Protein AF-A0A5C4NU56-F1 (afdb_monomer_lite)

Secondary structure (DSSP, 8-state):
-EEE----SS------EEEEEEEETTEEEEEE-EE-SSPPBTTB--EEEE-TTSTTTT---SEEEEEEEEES-TT--S----EEEEE------PPPHHHHHHHHHHHHHHHHHHHHHHTT-----

Structure (mmCIF, N/CA/C/O backbone):
data_AF-A0A5C4NU56-F1
#
_entry.id   AF-A0A5C4NU56-F1
#
loop_
_atom_site.group_PDB
_atom_site.id
_atom_site.type_symbol
_atom_site.label_atom_id
_atom_site.label_alt_id
_atom_site.label_comp_id
_atom_site.label_asym_id
_atom_site.label_entity_id
_atom_site.label_seq_id
_atom_site.pdbx_PDB_ins_code
_atom_site.Cartn_x
_atom_site.Cartn_y
_atom_site.Cartn_z
_atom_site.occupancy
_atom_site.B_iso_or_equiv
_atom_site.auth_seq_id
_atom_site.auth_comp_id
_atom_site.auth_asym_id
_atom_site.auth_atom_id
_atom_site.pdbx_PDB_model_num
ATOM 1 N N . MET A 1 1 ? -1.097 2.351 4.248 1.00 57.53 1 MET A N 1
ATOM 2 C CA . MET A 1 1 ? -0.218 1.158 4.191 1.00 57.53 1 MET A CA 1
ATOM 3 C C . MET A 1 1 ? 0.735 1.350 3.021 1.00 57.53 1 MET A C 1
ATOM 5 O O . MET A 1 1 ? 0.335 2.018 2.086 1.00 57.53 1 MET A O 1
ATOM 9 N N . ASN A 1 2 ? 1.967 0.851 3.065 1.00 56.22 2 ASN A N 1
ATOM 10 C CA . ASN A 1 2 ? 2.898 0.924 1.933 1.00 56.22 2 ASN A CA 1
ATOM 11 C C . ASN A 1 2 ? 3.569 -0.441 1.791 1.00 56.22 2 ASN A C 1
ATOM 13 O O . ASN A 1 2 ? 3.841 -1.088 2.804 1.00 56.22 2 ASN A O 1
ATOM 17 N N . PHE A 1 3 ? 3.843 -0.858 0.558 1.00 61.59 3 PHE A N 1
ATOM 18 C CA . PHE A 1 3 ? 4.640 -2.051 0.290 1.00 61.59 3 PHE A CA 1
ATOM 19 C C . PHE A 1 3 ? 6.043 -1.641 -0.119 1.00 61.59 3 PHE A C 1
ATOM 21 O O . PHE A 1 3 ? 6.213 -0.793 -0.994 1.00 61.59 3 PHE A O 1
ATOM 28 N N . TYR A 1 4 ? 7.031 -2.266 0.506 1.00 55.38 4 TYR A N 1
ATOM 29 C CA . TYR A 1 4 ? 8.443 -2.049 0.240 1.00 55.38 4 TYR A CA 1
ATOM 30 C C . TYR A 1 4 ? 9.070 -3.387 -0.152 1.00 55.38 4 TYR A C 1
ATOM 32 O O . TYR A 1 4 ? 8.747 -4.418 0.441 1.00 55.38 4 TYR A O 1
ATOM 40 N N . SER A 1 5 ? 9.954 -3.385 -1.151 1.00 57.78 5 SER A N 1
ATOM 41 C CA . SER A 1 5 ? 10.831 -4.526 -1.442 1.00 57.78 5 SER A CA 1
ATOM 42 C C . SER A 1 5 ? 11.775 -4.830 -0.258 1.00 57.78 5 SER A C 1
ATOM 44 O O . SER A 1 5 ? 11.753 -4.147 0.763 1.00 57.78 5 SER A O 1
ATOM 46 N N . MET A 1 6 ? 12.610 -5.869 -0.338 1.00 53.44 6 MET A N 1
ATOM 47 C CA . MET A 1 6 ? 13.540 -6.180 0.760 1.00 53.44 6 MET A CA 1
ATOM 48 C C . MET A 1 6 ? 14.644 -5.112 0.897 1.00 53.44 6 MET A C 1
ATOM 50 O O . MET A 1 6 ? 15.021 -4.445 -0.067 1.00 53.44 6 MET A O 1
ATOM 54 N N . LEU A 1 7 ? 15.165 -4.944 2.118 1.00 47.31 7 LEU A N 1
ATOM 55 C CA . LEU A 1 7 ? 16.253 -4.016 2.438 1.00 47.31 7 LEU A CA 1
ATOM 56 C C . LEU A 1 7 ? 17.586 -4.494 1.834 1.00 47.31 7 LEU A C 1
ATOM 58 O O . LEU A 1 7 ? 17.956 -5.663 1.947 1.00 47.31 7 LEU A O 1
ATOM 62 N N . TYR A 1 8 ? 18.326 -3.561 1.230 1.00 45.59 8 TYR A N 1
ATOM 63 C CA . TYR A 1 8 ? 19.625 -3.794 0.598 1.00 45.59 8 TYR A CA 1
ATOM 64 C C . TYR A 1 8 ? 20.708 -3.986 1.674 1.00 45.59 8 TYR A C 1
ATOM 66 O O . TYR A 1 8 ? 21.374 -3.044 2.093 1.00 45.59 8 TYR A O 1
ATOM 74 N N . GLY A 1 9 ? 20.838 -5.220 2.159 1.00 49.59 9 GLY A N 1
ATOM 75 C CA . GLY A 1 9 ? 21.913 -5.688 3.037 1.00 49.59 9 GLY A CA 1
ATOM 76 C C . GLY A 1 9 ? 22.744 -6.782 2.368 1.00 49.59 9 GLY A C 1
ATOM 77 O O . GLY A 1 9 ? 22.971 -7.822 2.970 1.00 49.59 9 GLY A O 1
ATOM 78 N N . GLY A 1 10 ? 23.109 -6.608 1.092 1.00 45.03 10 GLY A N 1
ATOM 79 C CA . GLY A 1 10 ? 23.878 -7.606 0.330 1.00 45.03 10 GLY A CA 1
ATOM 80 C C . GLY A 1 10 ? 23.049 -8.696 -0.361 1.00 45.03 10 GLY A C 1
ATOM 81 O O . GLY A 1 10 ? 23.612 -9.517 -1.075 1.00 45.03 10 GLY A O 1
ATOM 82 N N . ASN A 1 11 ? 21.721 -8.669 -0.227 1.00 43.41 11 ASN A N 1
ATOM 83 C CA . ASN A 1 11 ? 20.823 -9.468 -1.055 1.00 43.41 11 ASN A CA 1
ATOM 84 C C . ASN A 1 11 ? 20.362 -8.627 -2.247 1.00 43.41 11 ASN A C 1
ATOM 86 O O . ASN A 1 11 ? 19.753 -7.571 -2.066 1.00 43.41 11 ASN A O 1
ATOM 90 N N . ALA A 1 12 ? 20.626 -9.107 -3.463 1.00 45.59 12 ALA A N 1
ATOM 91 C CA . ALA A 1 12 ? 20.004 -8.604 -4.681 1.00 45.59 12 ALA A CA 1
ATOM 92 C C . ALA A 1 12 ? 18.514 -8.984 -4.668 1.00 45.59 12 ALA A C 1
ATOM 94 O O . ALA A 1 12 ? 18.078 -9.889 -5.373 1.00 45.59 12 ALA A O 1
ATOM 95 N N . SER A 1 13 ? 17.719 -8.335 -3.812 1.00 51.53 13 SER A N 1
ATOM 96 C CA . SER A 1 13 ? 16.272 -8.376 -3.978 1.00 51.53 13 SER A CA 1
ATOM 97 C C . SER A 1 13 ? 15.987 -7.680 -5.291 1.00 51.53 13 SER A C 1
ATOM 99 O O . SER A 1 13 ? 16.535 -6.604 -5.545 1.00 51.53 13 SER A O 1
ATOM 101 N N . ALA A 1 14 ? 15.237 -8.341 -6.154 1.00 52.91 14 ALA A N 1
ATOM 102 C CA . ALA A 1 14 ? 15.148 -7.933 -7.530 1.00 52.91 14 ALA A CA 1
ATOM 103 C C . ALA A 1 14 ? 14.299 -6.654 -7.651 1.00 52.91 14 ALA A C 1
ATOM 105 O O . ALA A 1 14 ? 13.086 -6.655 -7.833 1.00 52.91 14 ALA A O 1
ATOM 106 N N . GLY A 1 15 ? 14.973 -5.526 -7.483 1.00 61.84 15 GLY A N 1
ATOM 107 C CA . GLY A 1 15 ? 14.570 -4.245 -8.021 1.00 61.84 15 GLY A CA 1
ATOM 108 C C . GLY A 1 15 ? 14.455 -4.278 -9.525 1.00 61.84 15 GLY A C 1
ATOM 109 O O . GLY A 1 15 ? 14.950 -5.224 -10.128 1.00 61.84 15 GLY A O 1
ATOM 110 N N . ASN A 1 16 ? 13.845 -3.235 -10.096 1.00 74.25 16 ASN A N 1
ATOM 111 C CA . ASN A 1 16 ? 13.519 -3.039 -11.520 1.00 74.25 16 ASN A CA 1
ATOM 112 C C . ASN A 1 16 ? 12.007 -3.098 -11.802 1.00 74.25 16 ASN A C 1
ATOM 114 O O . ASN A 1 16 ? 11.609 -3.441 -12.910 1.00 74.25 16 ASN A O 1
ATOM 118 N N . LEU A 1 17 ? 11.147 -2.773 -10.833 1.00 81.50 17 LEU A N 1
ATOM 119 C CA . LEU A 1 17 ? 9.707 -2.638 -11.077 1.00 81.50 17 LEU A CA 1
ATOM 120 C C . LEU A 1 17 ? 9.386 -1.219 -11.557 1.00 81.50 17 LEU A C 1
ATOM 122 O O . LEU A 1 17 ? 9.800 -0.250 -10.929 1.00 81.50 17 LEU A O 1
ATOM 126 N N . SER A 1 18 ? 8.629 -1.093 -12.648 1.00 86.56 18 SER A N 1
ATOM 127 C CA . SER A 1 18 ? 8.051 0.178 -13.112 1.00 86.56 18 SER A CA 1
ATOM 128 C C . SER A 1 18 ? 6.632 0.378 -12.586 1.00 86.56 18 SER A C 1
ATOM 130 O O . SER A 1 18 ? 6.203 1.509 -12.359 1.00 86.56 18 SER A O 1
ATOM 132 N N . GLY A 1 19 ? 5.912 -0.711 -12.320 1.00 89.38 19 GLY A N 1
ATOM 133 C CA . GLY A 1 19 ? 4.598 -0.656 -11.701 1.00 89.38 19 GLY A CA 1
ATOM 134 C C . GLY A 1 19 ? 3.974 -2.027 -11.478 1.00 89.38 19 GLY A C 1
ATOM 135 O O . GLY A 1 19 ? 4.525 -3.052 -11.880 1.00 89.38 19 GLY A O 1
ATOM 136 N N . ALA A 1 20 ? 2.818 -2.035 -10.826 1.00 91.00 20 ALA A N 1
ATOM 137 C CA . ALA A 1 20 ? 1.977 -3.211 -10.643 1.00 91.00 20 ALA A CA 1
ATOM 138 C C . ALA A 1 20 ? 0.515 -2.786 -10.464 1.00 91.00 20 ALA A C 1
ATOM 140 O O . ALA A 1 20 ? 0.219 -1.651 -10.082 1.00 91.00 20 ALA A O 1
ATOM 141 N N . LYS A 1 21 ? -0.412 -3.706 -10.719 1.00 93.75 21 LYS A N 1
ATOM 142 C CA . LYS A 1 21 ? -1.820 -3.552 -10.354 1.00 93.75 21 LYS A CA 1
ATOM 143 C C . LYS A 1 21 ? -2.010 -4.028 -8.920 1.00 93.75 21 LYS A C 1
ATOM 145 O O . LYS A 1 21 ? -1.689 -5.170 -8.607 1.00 93.75 21 LYS A O 1
ATOM 150 N N . ILE A 1 22 ? -2.559 -3.170 -8.072 1.00 93.19 22 ILE A N 1
ATOM 151 C CA . ILE A 1 22 ? -2.880 -3.485 -6.680 1.00 93.19 22 ILE A CA 1
ATOM 152 C C . ILE A 1 22 ? -4.392 -3.478 -6.522 1.00 93.19 22 ILE A C 1
ATOM 154 O O . ILE A 1 22 ? -5.062 -2.559 -6.995 1.00 93.19 22 ILE A O 1
ATOM 158 N N . SER A 1 23 ? -4.921 -4.517 -5.883 1.00 92.75 23 SER A N 1
ATOM 159 C CA . SER A 1 23 ? -6.357 -4.744 -5.749 1.00 92.75 23 SER A CA 1
ATOM 160 C C . SER A 1 23 ? -6.722 -5.057 -4.302 1.00 92.75 23 SER A C 1
ATOM 162 O O . SER A 1 23 ? -6.114 -5.936 -3.692 1.00 92.75 23 SER A O 1
ATOM 164 N N . PHE A 1 24 ? -7.707 -4.335 -3.772 1.00 91.50 24 PHE A N 1
ATOM 165 C CA . PHE A 1 24 ? -8.340 -4.556 -2.472 1.00 91.50 24 PHE A CA 1
ATOM 166 C C . PHE A 1 24 ? -9.795 -4.959 -2.738 1.00 91.50 24 PHE A C 1
ATOM 168 O O . PHE A 1 24 ? -10.620 -4.112 -3.098 1.00 91.50 24 PHE A O 1
ATOM 175 N N . GLY A 1 25 ? -10.097 -6.257 -2.647 1.00 83.38 25 GLY A N 1
ATOM 176 C CA . GLY A 1 25 ? -11.387 -6.799 -3.085 1.00 83.38 25 GLY A CA 1
ATOM 177 C C . GLY A 1 25 ? -11.705 -6.417 -4.538 1.00 83.38 25 GLY A C 1
ATOM 178 O O . GLY A 1 25 ? -10.931 -6.704 -5.450 1.00 83.38 25 GLY A O 1
ATOM 179 N N . GLU A 1 26 ? -12.826 -5.727 -4.756 1.00 84.81 26 GLU A N 1
ATOM 180 C CA . GLU A 1 26 ? -13.283 -5.299 -6.090 1.00 84.81 26 GLU A CA 1
ATOM 181 C C . GLU A 1 26 ? -12.578 -4.039 -6.622 1.00 84.81 26 GLU A C 1
ATOM 183 O O . GLU A 1 26 ? -12.676 -3.713 -7.808 1.00 84.81 26 GLU A O 1
ATOM 188 N N . LYS A 1 27 ? -11.853 -3.303 -5.773 1.00 89.88 27 LYS A N 1
ATOM 189 C CA . LYS A 1 27 ? -11.167 -2.072 -6.180 1.00 89.88 27 LYS A CA 1
ATOM 190 C C . LYS A 1 27 ? -9.756 -2.386 -6.633 1.00 89.88 27 LYS A C 1
ATOM 192 O O . LYS A 1 27 ? -8.965 -2.910 -5.862 1.00 89.88 27 LYS A O 1
ATOM 197 N N . SER A 1 28 ? -9.427 -2.010 -7.864 1.00 92.19 28 SER A N 1
ATOM 198 C CA . SER A 1 28 ? -8.098 -2.201 -8.449 1.00 92.19 28 SER A CA 1
ATOM 199 C C . SER A 1 28 ? -7.531 -0.883 -8.960 1.00 92.19 28 SER A C 1
ATOM 201 O O . SER A 1 28 ? -8.245 -0.098 -9.582 1.00 92.19 28 SER A O 1
ATOM 203 N N . LEU A 1 29 ? -6.235 -0.661 -8.754 1.00 94.38 29 LEU A N 1
ATOM 204 C CA . LEU A 1 29 ? -5.509 0.487 -9.283 1.00 94.38 29 LEU A CA 1
ATOM 205 C C . LEU A 1 29 ? -4.147 0.044 -9.815 1.00 94.38 29 LEU A C 1
ATOM 207 O O . LEU A 1 29 ? -3.405 -0.668 -9.140 1.00 94.38 29 LEU A O 1
ATOM 211 N N . TYR A 1 30 ? -3.799 0.487 -11.022 1.00 93.00 30 TYR A N 1
ATOM 212 C CA . TYR A 1 30 ? -2.424 0.379 -11.493 1.00 93.00 30 TYR A CA 1
ATOM 213 C C . TYR A 1 30 ? -1.582 1.483 -10.858 1.00 93.00 30 TYR A C 1
ATOM 215 O O . TYR A 1 30 ? -1.938 2.659 -10.927 1.00 93.00 30 TYR A O 1
ATOM 223 N N . MET A 1 31 ? -0.468 1.101 -10.245 1.00 92.25 31 MET A N 1
ATOM 224 C CA . MET A 1 31 ? 0.398 1.999 -9.498 1.00 92.25 31 MET A CA 1
ATOM 225 C C . MET A 1 31 ? 1.822 1.920 -10.022 1.00 92.25 31 MET A C 1
ATOM 227 O O . MET A 1 31 ? 2.367 0.835 -10.232 1.00 92.25 31 MET A O 1
ATOM 231 N N . ASN A 1 32 ? 2.431 3.089 -10.200 1.00 91.62 32 ASN A N 1
ATOM 232 C CA . ASN A 1 32 ? 3.847 3.179 -10.515 1.00 91.62 32 ASN A CA 1
ATOM 233 C C . ASN A 1 32 ? 4.664 2.876 -9.261 1.00 91.62 32 ASN A C 1
ATOM 235 O O . ASN A 1 32 ? 4.326 3.316 -8.159 1.00 91.62 32 ASN A O 1
ATOM 239 N N . ALA A 1 33 ? 5.746 2.134 -9.447 1.00 87.44 33 ALA A N 1
ATOM 240 C CA . ALA A 1 33 ? 6.703 1.890 -8.388 1.00 87.44 33 ALA A CA 1
ATOM 241 C C . ALA A 1 33 ? 7.576 3.134 -8.179 1.00 87.44 33 ALA A C 1
ATOM 243 O O . ALA A 1 33 ? 8.013 3.774 -9.137 1.00 87.44 33 ALA A O 1
ATOM 244 N N . THR A 1 34 ? 7.860 3.465 -6.923 1.00 87.44 34 THR A N 1
ATOM 245 C CA . THR A 1 34 ? 8.813 4.515 -6.556 1.00 87.44 34 THR A CA 1
ATOM 246 C C . THR A 1 34 ? 10.063 3.901 -5.947 1.00 87.44 34 THR A C 1
ATOM 248 O O . THR A 1 34 ? 10.012 2.857 -5.294 1.00 87.44 34 THR A O 1
ATOM 251 N N . ASN A 1 35 ? 11.212 4.534 -6.177 1.00 85.38 35 ASN A N 1
ATOM 252 C CA . ASN A 1 35 ? 12.447 4.126 -5.519 1.00 85.38 35 ASN A CA 1
ATOM 253 C C . ASN A 1 35 ? 12.405 4.542 -4.043 1.00 85.38 35 ASN A C 1
ATOM 255 O O . ASN A 1 35 ? 11.979 5.652 -3.723 1.00 85.38 35 ASN A O 1
ATOM 259 N N . TRP A 1 36 ? 12.880 3.681 -3.149 1.00 82.50 36 TRP A N 1
ATOM 260 C CA . TRP A 1 36 ? 12.999 3.973 -1.720 1.00 82.50 36 TRP A CA 1
ATOM 261 C C . TRP A 1 36 ? 14.309 3.398 -1.171 1.00 82.50 36 TRP A C 1
ATOM 263 O O . TRP A 1 36 ? 14.841 2.439 -1.711 1.00 82.50 36 TRP A O 1
ATOM 273 N N . GLY A 1 37 ? 14.846 3.956 -0.087 1.00 77.00 37 GLY A N 1
ATOM 274 C CA . GLY A 1 37 ? 16.084 3.444 0.511 1.00 77.00 37 GLY A CA 1
ATOM 275 C C . GLY A 1 37 ? 17.355 3.771 -0.300 1.00 77.00 37 GLY A C 1
ATOM 276 O O . GLY A 1 37 ? 17.439 4.859 -0.876 1.00 77.00 37 GLY A O 1
ATOM 277 N N . PRO A 1 38 ? 18.383 2.895 -0.286 1.00 75.88 38 PRO A N 1
ATOM 278 C CA . PRO A 1 38 ? 19.673 3.146 -0.934 1.00 75.88 38 PRO A CA 1
ATOM 279 C C . PRO A 1 38 ? 19.573 3.443 -2.436 1.00 75.88 38 PRO A C 1
ATOM 281 O O . PRO A 1 38 ? 18.639 3.017 -3.113 1.00 75.88 38 PRO A O 1
ATOM 284 N N . LYS A 1 39 ? 20.567 4.168 -2.968 1.00 80.06 39 LYS A N 1
ATOM 285 C CA . LYS A 1 39 ? 20.632 4.498 -4.400 1.00 80.06 39 LYS A CA 1
ATOM 286 C C . LYS A 1 39 ? 20.676 3.224 -5.248 1.00 80.06 39 LYS A C 1
ATOM 288 O O . LYS A 1 39 ? 21.424 2.302 -4.935 1.00 80.06 39 LYS A O 1
ATOM 293 N N . CYS A 1 40 ? 19.924 3.229 -6.346 1.00 75.94 40 CYS A N 1
ATOM 294 C CA . CYS A 1 40 ? 19.958 2.160 -7.338 1.00 75.94 40 CYS A CA 1
ATOM 295 C C . CYS A 1 40 ? 21.365 1.956 -7.913 1.00 75.94 40 CYS A C 1
ATOM 297 O O . CYS A 1 40 ? 22.071 2.929 -8.185 1.00 75.94 40 CYS A O 1
ATOM 299 N N . SER A 1 41 ? 21.726 0.703 -8.183 1.00 77.94 41 SER A N 1
ATOM 300 C CA . SER A 1 41 ? 22.951 0.336 -8.900 1.00 77.94 41 SER A CA 1
ATOM 301 C C . SER A 1 41 ? 22.671 -0.837 -9.833 1.00 77.94 41 SER A C 1
ATOM 303 O O . SER A 1 41 ? 22.071 -1.813 -9.400 1.00 77.94 41 SER A O 1
ATOM 305 N N . ASN A 1 42 ? 23.080 -0.756 -11.103 1.00 73.81 42 ASN A N 1
ATOM 306 C CA . ASN A 1 42 ? 22.948 -1.843 -12.088 1.00 73.81 42 ASN A CA 1
ATOM 307 C C . ASN A 1 42 ? 21.555 -2.510 -12.108 1.00 73.81 42 ASN A C 1
ATOM 309 O O . ASN A 1 42 ? 21.448 -3.729 -12.017 1.00 73.81 42 ASN A O 1
ATOM 313 N N . HIS A 1 43 ? 20.485 -1.709 -12.189 1.00 69.31 43 HIS A N 1
ATOM 314 C CA . HIS A 1 43 ? 19.078 -2.160 -12.173 1.00 69.31 43 HIS A CA 1
ATOM 315 C C . HIS A 1 43 ? 18.598 -2.800 -10.856 1.00 69.31 43 HIS A C 1
ATOM 317 O O . HIS A 1 43 ? 17.427 -3.148 -10.723 1.00 69.31 43 HIS A O 1
ATOM 323 N N . LEU A 1 44 ? 19.456 -2.868 -9.838 1.00 73.62 44 LEU A N 1
ATOM 324 C CA . LEU A 1 44 ? 19.099 -3.251 -8.479 1.00 73.62 44 LEU A CA 1
ATOM 325 C C . LEU A 1 44 ? 18.603 -2.004 -7.740 1.00 73.62 44 LEU A C 1
ATOM 327 O O . LEU A 1 44 ? 19.381 -1.215 -7.199 1.00 73.62 44 LEU A O 1
ATOM 331 N N . CYS A 1 45 ? 17.290 -1.804 -7.784 1.00 75.38 45 CYS A N 1
ATOM 332 C CA . CYS A 1 45 ? 16.581 -0.726 -7.101 1.00 75.38 45 CYS A CA 1
ATOM 333 C C . CYS A 1 45 ? 15.694 -1.257 -5.979 1.00 75.38 45 CYS A C 1
ATOM 335 O O . CYS A 1 45 ? 14.972 -2.230 -6.134 1.00 75.38 45 CYS A O 1
ATOM 337 N N . ASN A 1 46 ? 15.618 -0.543 -4.872 1.00 78.94 46 ASN A N 1
ATOM 338 C CA . ASN A 1 46 ? 14.556 -0.804 -3.917 1.00 78.94 46 ASN A CA 1
ATOM 339 C C . ASN A 1 46 ? 13.292 -0.084 -4.392 1.00 78.94 46 ASN A C 1
ATOM 341 O O . ASN A 1 46 ? 13.274 1.142 -4.487 1.00 78.94 46 ASN A O 1
ATOM 345 N N . ASN A 1 47 ? 12.249 -0.844 -4.726 1.00 82.12 47 ASN A N 1
ATOM 346 C CA . ASN A 1 47 ? 10.989 -0.323 -5.249 1.00 82.12 47 ASN A CA 1
ATOM 347 C C . ASN A 1 47 ? 9.859 -0.502 -4.231 1.00 82.12 47 ASN A C 1
ATOM 349 O O . ASN A 1 47 ? 9.827 -1.480 -3.481 1.00 82.12 47 ASN A O 1
ATOM 353 N N . GLY A 1 48 ? 8.943 0.459 -4.187 1.00 84.50 48 GLY A N 1
ATOM 354 C CA . GLY A 1 48 ? 7.790 0.430 -3.302 1.00 84.50 48 GLY A CA 1
ATOM 355 C C . GLY A 1 48 ? 6.550 1.036 -3.944 1.00 84.50 48 GLY A C 1
ATOM 356 O O . GLY A 1 48 ? 6.629 1.760 -4.937 1.00 84.50 48 GLY A O 1
ATOM 357 N N . PHE A 1 49 ? 5.401 0.727 -3.356 1.00 87.62 49 PHE A N 1
ATOM 358 C CA . PHE A 1 49 ? 4.102 1.258 -3.753 1.00 87.62 49 PHE A CA 1
ATOM 359 C C . PHE A 1 49 ? 3.508 2.034 -2.580 1.00 87.62 49 PHE A C 1
ATOM 361 O O . PHE A 1 49 ? 3.317 1.479 -1.494 1.00 87.62 49 PHE A O 1
ATOM 368 N N . SER A 1 50 ? 3.237 3.321 -2.804 1.00 88.38 50 SER A N 1
ATOM 369 C CA . SER A 1 50 ? 2.630 4.209 -1.810 1.00 88.38 50 SER A CA 1
ATOM 370 C C . SER A 1 50 ? 1.154 4.405 -2.111 1.00 88.38 50 SER A C 1
ATOM 372 O O . SER A 1 50 ? 0.820 4.929 -3.171 1.00 88.38 50 SER A O 1
ATOM 374 N N . PHE A 1 51 ? 0.275 4.033 -1.178 1.00 88.12 51 PHE A N 1
ATOM 375 C CA . PHE A 1 51 ? -1.167 4.258 -1.339 1.00 88.12 51 PHE A CA 1
ATOM 376 C C . PHE A 1 51 ? -1.593 5.691 -1.027 1.00 88.12 51 PHE A C 1
ATOM 378 O O . PHE A 1 51 ? -2.731 6.037 -1.326 1.00 88.12 51 PHE A O 1
ATOM 385 N N . ALA A 1 52 ? -0.715 6.514 -0.450 1.00 89.38 52 ALA A N 1
ATOM 386 C CA . ALA A 1 52 ? -1.037 7.897 -0.111 1.00 89.38 52 ALA A CA 1
ATOM 387 C C . ALA A 1 52 ? -1.513 8.687 -1.345 1.00 89.38 52 ALA A C 1
ATOM 389 O O . ALA A 1 52 ? -0.855 8.676 -2.386 1.00 89.38 52 ALA A O 1
ATOM 390 N N . GLY A 1 53 ? -2.657 9.357 -1.228 1.00 86.94 53 GLY A N 1
ATOM 391 C CA . GLY A 1 53 ? -3.308 10.116 -2.293 1.00 86.94 53 GLY A CA 1
ATOM 392 C C . GLY A 1 53 ? -3.998 9.267 -3.365 1.00 86.94 53 GLY A C 1
ATOM 393 O O . GLY A 1 53 ? -4.410 9.811 -4.388 1.00 86.94 53 GLY A O 1
ATOM 394 N N . THR A 1 54 ? -4.118 7.950 -3.180 1.00 89.75 54 THR A N 1
ATOM 395 C CA . THR A 1 54 ? -4.751 7.052 -4.159 1.00 89.75 54 THR A CA 1
ATOM 396 C C . THR A 1 54 ? -6.154 6.632 -3.735 1.00 89.75 54 THR A C 1
ATOM 398 O O . THR A 1 54 ? -6.514 6.687 -2.563 1.00 89.75 54 THR A O 1
ATOM 401 N N . ALA A 1 55 ? -6.937 6.107 -4.681 1.00 89.25 55 ALA A N 1
ATOM 402 C CA . ALA A 1 55 ? -8.261 5.545 -4.401 1.00 89.25 55 ALA A CA 1
ATOM 403 C C . ALA A 1 55 ? -8.240 4.312 -3.473 1.00 89.25 55 ALA A C 1
ATOM 405 O O . ALA A 1 55 ? -9.303 3.854 -3.062 1.00 89.25 55 ALA A O 1
ATOM 406 N N . LEU A 1 56 ? -7.058 3.764 -3.174 1.00 88.31 56 LEU A N 1
ATOM 407 C CA . LEU A 1 56 ? -6.857 2.655 -2.242 1.00 88.31 56 LEU A CA 1
ATOM 408 C C . LEU A 1 56 ? -6.447 3.136 -0.837 1.00 88.31 56 LEU A C 1
ATOM 410 O O . LEU A 1 56 ? -6.339 2.327 0.083 1.00 88.31 56 LEU A O 1
ATOM 414 N N . GLU A 1 57 ? -6.218 4.436 -0.637 1.00 90.06 57 GLU A N 1
ATOM 415 C CA . GLU A 1 57 ? -5.860 4.975 0.674 1.00 90.06 57 GLU A CA 1
ATOM 416 C C . GLU A 1 57 ? -6.999 4.807 1.688 1.00 90.06 57 GLU A C 1
ATOM 418 O O . GLU A 1 57 ? -8.154 5.114 1.405 1.00 90.06 57 GLU A O 1
ATOM 423 N N . GLY A 1 58 ? -6.670 4.320 2.889 1.00 84.94 58 GLY A N 1
ATOM 424 C CA . GLY A 1 58 ? -7.625 4.204 3.998 1.00 84.94 58 GLY A CA 1
ATOM 425 C C . GLY A 1 58 ? -8.704 3.131 3.822 1.00 84.94 58 GLY A C 1
ATOM 426 O O . GLY A 1 58 ? -9.573 3.000 4.682 1.00 84.94 58 GLY A O 1
ATOM 427 N N . ILE A 1 59 ? -8.658 2.345 2.745 1.00 86.81 59 ILE A N 1
ATOM 428 C CA . ILE A 1 59 ? -9.599 1.248 2.532 1.00 86.81 59 ILE A CA 1
ATOM 429 C C . ILE A 1 59 ? -9.238 0.079 3.449 1.00 86.81 59 ILE A C 1
ATOM 431 O O . ILE A 1 59 ? -8.136 -0.464 3.381 1.00 86.81 59 ILE A O 1
ATOM 435 N N . ALA A 1 60 ? -10.190 -0.316 4.295 1.00 86.25 60 ALA A N 1
ATOM 436 C CA . ALA A 1 60 ? -10.098 -1.549 5.063 1.00 86.25 60 ALA A CA 1
ATOM 437 C C . ALA A 1 60 ? -10.214 -2.750 4.114 1.00 86.25 60 ALA A C 1
ATOM 439 O O . ALA A 1 60 ? -11.159 -2.829 3.330 1.00 86.25 60 ALA A O 1
ATOM 440 N N . THR A 1 61 ? -9.252 -3.668 4.184 1.00 87.00 61 THR A N 1
ATOM 441 C CA . THR A 1 61 ? -9.217 -4.870 3.347 1.00 87.00 61 THR A CA 1
ATOM 442 C C . THR A 1 61 ? -8.620 -6.037 4.128 1.00 87.00 61 THR A C 1
ATOM 444 O O . THR A 1 61 ? -7.683 -5.853 4.907 1.00 87.00 61 THR A O 1
ATOM 447 N N . ASP A 1 62 ? -9.179 -7.226 3.943 1.00 88.56 62 ASP A N 1
ATOM 448 C CA . ASP A 1 62 ? -8.636 -8.509 4.394 1.00 88.56 62 ASP A CA 1
ATOM 449 C C . ASP A 1 62 ? -7.699 -9.120 3.351 1.00 88.56 62 ASP A C 1
ATOM 451 O O . ASP A 1 62 ? -6.721 -9.759 3.722 1.00 88.56 62 ASP A O 1
ATOM 455 N N . VAL A 1 63 ? -7.962 -8.907 2.061 1.00 89.31 63 VAL A N 1
ATOM 456 C CA . VAL A 1 63 ? -7.162 -9.466 0.967 1.00 89.31 63 VAL A CA 1
ATOM 457 C C . VAL A 1 63 ? -6.506 -8.360 0.152 1.00 89.31 63 VAL A C 1
ATOM 459 O O . VAL A 1 63 ? -7.143 -7.374 -0.228 1.00 89.31 63 VAL A O 1
ATOM 462 N N . ILE A 1 64 ? -5.217 -8.527 -0.139 1.00 91.25 64 ILE A N 1
ATOM 463 C CA . ILE A 1 64 ? -4.468 -7.648 -1.037 1.00 91.25 64 ILE A CA 1
ATOM 464 C C . ILE A 1 64 ? -3.866 -8.487 -2.154 1.00 91.25 64 ILE A C 1
ATOM 466 O O . ILE A 1 64 ? -3.017 -9.341 -1.906 1.00 91.25 64 ILE A O 1
ATOM 470 N N . THR A 1 65 ? -4.262 -8.188 -3.387 1.00 92.06 65 THR A N 1
ATOM 471 C CA . THR A 1 65 ? -3.730 -8.839 -4.585 1.00 92.06 65 THR A CA 1
ATOM 472 C C . THR A 1 65 ? -2.859 -7.865 -5.362 1.00 92.06 65 THR A C 1
ATOM 474 O O . THR A 1 65 ? -3.316 -6.795 -5.766 1.00 92.06 65 THR A O 1
ATOM 477 N N . ILE A 1 66 ? -1.609 -8.245 -5.605 1.00 91.19 66 ILE A N 1
ATOM 478 C CA . ILE A 1 66 ? -0.648 -7.488 -6.406 1.00 91.19 66 ILE A CA 1
ATOM 479 C C . ILE A 1 66 ? -0.302 -8.331 -7.630 1.00 91.19 66 ILE A C 1
ATOM 481 O O . ILE A 1 66 ? 0.250 -9.419 -7.497 1.00 91.19 66 ILE A O 1
ATOM 485 N N . SER A 1 67 ? -0.629 -7.846 -8.822 1.00 91.12 67 SER A N 1
ATOM 486 C CA . SER A 1 67 ? -0.439 -8.582 -10.074 1.00 91.12 67 SER A CA 1
ATOM 487 C C . SER A 1 67 ? -0.030 -7.668 -11.220 1.00 91.12 67 SER A C 1
ATOM 489 O O . SER A 1 67 ? 0.011 -6.444 -11.089 1.00 91.12 67 SER A O 1
ATOM 491 N N . GLY A 1 68 ? 0.296 -8.263 -12.369 1.00 88.25 68 GLY A N 1
ATOM 492 C CA . GLY A 1 68 ? 0.646 -7.497 -13.567 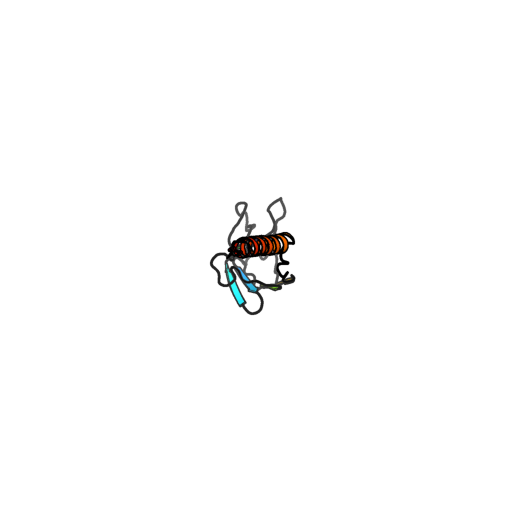1.00 88.25 68 GLY A CA 1
ATOM 493 C C . GLY A 1 68 ? 1.881 -6.622 -13.356 1.00 88.25 68 GLY A C 1
ATOM 494 O O . GLY A 1 68 ? 1.891 -5.458 -13.761 1.00 88.25 68 GLY A O 1
ATOM 495 N N . PHE A 1 69 ? 2.887 -7.172 -12.674 1.00 86.19 69 PHE A N 1
ATOM 496 C CA . PHE A 1 69 ? 4.167 -6.516 -12.455 1.00 86.19 69 PHE A CA 1
ATOM 497 C C . PHE A 1 69 ? 4.797 -6.142 -13.799 1.00 86.19 69 PHE A C 1
ATOM 499 O O . PHE A 1 69 ? 4.883 -6.964 -14.713 1.00 86.19 69 PHE A O 1
ATOM 506 N N . LYS A 1 70 ? 5.232 -4.890 -13.920 1.00 86.62 70 LYS A N 1
ATOM 507 C CA . LYS A 1 70 ? 5.996 -4.398 -15.064 1.00 86.62 70 LYS A CA 1
ATOM 508 C C . LYS A 1 70 ? 7.413 -4.077 -14.640 1.00 86.62 70 LYS A C 1
ATOM 510 O O . LYS A 1 70 ? 7.636 -3.552 -13.550 1.00 86.62 70 LYS A O 1
ATOM 515 N N . HIS A 1 71 ? 8.348 -4.337 -15.543 1.00 83.00 71 HIS A N 1
ATOM 516 C CA . HIS A 1 71 ? 9.753 -4.015 -15.345 1.00 83.00 71 HIS A CA 1
ATOM 517 C C . HIS A 1 71 ? 10.089 -2.633 -15.926 1.00 83.00 71 HIS A C 1
ATOM 519 O O . HIS A 1 71 ? 9.386 -2.159 -16.823 1.00 83.00 71 HIS A O 1
ATOM 525 N N . ILE A 1 72 ? 11.117 -1.954 -15.404 1.00 78.50 72 ILE A N 1
ATOM 526 C CA . ILE A 1 72 ? 11.642 -0.718 -16.022 1.00 78.50 72 ILE A CA 1
ATOM 527 C C . ILE A 1 72 ? 12.467 -1.098 -17.255 1.00 78.50 72 ILE A C 1
ATOM 529 O O . ILE A 1 72 ? 12.291 -0.512 -18.318 1.00 78.50 72 ILE A O 1
ATOM 533 N N . ASP A 1 73 ? 13.302 -2.128 -17.124 1.00 76.56 73 ASP A N 1
ATOM 534 C CA . ASP A 1 73 ? 14.076 -2.706 -18.219 1.00 76.56 73 ASP A CA 1
ATOM 535 C C . ASP A 1 73 ? 13.677 -4.167 -18.466 1.00 76.56 73 ASP A C 1
ATOM 537 O O . ASP A 1 73 ? 13.786 -5.011 -17.576 1.00 76.56 73 ASP A O 1
ATOM 541 N N . SER A 1 74 ? 13.203 -4.461 -19.679 1.00 71.69 74 SER A N 1
ATOM 542 C CA . SER A 1 74 ? 12.772 -5.808 -20.086 1.00 71.69 74 SER A CA 1
ATOM 543 C C . SER A 1 74 ? 13.923 -6.686 -20.592 1.00 71.69 74 SER A C 1
ATOM 545 O O . SER A 1 74 ? 13.709 -7.869 -20.843 1.00 71.69 74 SER A O 1
ATOM 547 N N . SER A 1 75 ? 15.131 -6.135 -20.752 1.00 71.56 75 SER A N 1
ATOM 548 C CA . SER A 1 75 ? 16.309 -6.870 -21.233 1.00 71.56 75 SER A CA 1
ATOM 549 C C . SER A 1 75 ? 16.950 -7.766 -20.166 1.00 71.56 75 SER A C 1
ATOM 551 O O . SER A 1 75 ? 17.697 -8.681 -20.505 1.00 71.56 75 SER A O 1
ATOM 553 N N . LEU A 1 76 ? 16.618 -7.551 -18.886 1.00 64.56 76 LEU A N 1
ATOM 554 C CA . LEU A 1 76 ? 17.117 -8.321 -17.742 1.00 64.56 76 LEU A CA 1
ATOM 555 C C . LEU A 1 76 ? 15.980 -8.661 -16.756 1.00 64.56 76 LEU A C 1
ATOM 557 O O . LEU A 1 76 ? 15.925 -8.108 -15.650 1.00 64.56 76 LEU A O 1
ATOM 561 N N . PRO A 1 77 ? 15.052 -9.570 -17.116 1.00 62.72 77 PRO A N 1
ATOM 562 C CA . PRO A 1 77 ? 14.012 -10.024 -16.202 1.00 62.72 77 PRO A CA 1
ATOM 563 C C . PRO A 1 77 ? 14.621 -11.008 -15.193 1.00 62.72 77 PRO A C 1
ATOM 565 O O . PRO A 1 77 ? 14.561 -12.222 -15.365 1.00 62.72 77 PRO A O 1
ATOM 568 N N . LEU A 1 78 ? 15.236 -10.483 -14.130 1.00 62.50 78 LEU A N 1
ATOM 569 C CA . LEU A 1 78 ? 15.876 -11.288 -13.077 1.00 62.50 78 LEU A CA 1
ATOM 570 C C . LEU A 1 78 ? 14.888 -12.223 -12.346 1.00 62.50 78 LEU A C 1
ATOM 572 O O . LEU A 1 78 ? 15.306 -13.164 -11.679 1.00 62.50 78 LEU A O 1
ATOM 576 N N . TYR A 1 79 ? 13.584 -11.961 -12.462 1.00 64.31 79 TYR A N 1
ATOM 577 C CA . TYR A 1 79 ? 12.489 -12.739 -11.891 1.00 64.31 79 TYR A CA 1
ATOM 578 C C . TYR A 1 79 ? 11.170 -12.374 -12.589 1.00 64.31 79 TYR A C 1
ATOM 580 O O . TYR A 1 79 ? 11.002 -11.246 -13.052 1.00 64.31 79 TYR A O 1
ATOM 588 N N . SER A 1 80 ? 10.221 -13.313 -12.634 1.00 70.94 80 SER A N 1
ATOM 589 C CA . SER A 1 80 ? 8.861 -13.081 -13.132 1.00 70.94 80 SER A CA 1
ATOM 590 C C . SER A 1 80 ? 7.860 -13.625 -12.116 1.00 70.94 80 SER A C 1
ATOM 592 O O . SER A 1 80 ? 7.740 -14.835 -11.934 1.00 70.94 80 SER A O 1
ATOM 594 N N . ILE A 1 81 ? 7.181 -12.723 -11.408 1.00 74.94 81 ILE A N 1
ATOM 595 C CA . ILE A 1 81 ? 6.081 -13.064 -10.502 1.00 74.94 81 ILE A CA 1
ATOM 596 C C . ILE A 1 81 ? 4.786 -12.681 -11.210 1.00 74.94 81 ILE A C 1
ATOM 598 O O . ILE A 1 81 ? 4.632 -11.538 -11.634 1.00 74.94 81 ILE A O 1
ATOM 602 N N . GLY A 1 82 ? 3.857 -13.628 -11.342 1.00 82.56 82 GLY A N 1
ATOM 603 C CA . GLY A 1 82 ? 2.541 -13.351 -11.923 1.00 82.56 82 GLY A CA 1
ATOM 604 C C . GLY A 1 82 ? 1.635 -12.585 -10.958 1.00 82.56 82 GLY A C 1
ATOM 605 O O . GLY A 1 82 ? 1.029 -11.576 -11.330 1.00 82.56 82 GLY A O 1
ATOM 606 N N . GLU A 1 83 ? 1.575 -13.047 -9.708 1.00 89.00 83 GLU A N 1
ATOM 607 C CA . GLU A 1 83 ? 0.689 -12.513 -8.679 1.00 89.00 83 GLU A CA 1
ATOM 608 C C . GLU A 1 83 ? 1.217 -12.811 -7.268 1.00 89.00 83 GLU A C 1
ATOM 610 O O . GLU A 1 83 ? 1.803 -13.864 -7.017 1.00 89.00 83 GLU A O 1
ATOM 615 N N . ILE A 1 84 ? 0.989 -11.875 -6.348 1.00 87.81 84 ILE A N 1
ATOM 616 C CA . ILE A 1 84 ? 1.165 -12.032 -4.905 1.00 87.81 84 ILE A CA 1
ATOM 617 C C . ILE A 1 84 ? -0.189 -11.758 -4.254 1.00 87.81 84 ILE A C 1
ATOM 619 O O . ILE A 1 84 ? -0.751 -10.679 -4.445 1.00 87.81 84 ILE A O 1
ATOM 623 N N . VAL A 1 85 ? -0.687 -12.708 -3.463 1.00 89.31 85 VAL A N 1
ATOM 624 C CA . VAL A 1 85 ? -1.919 -12.555 -2.679 1.00 89.31 85 VAL A CA 1
ATOM 625 C C . VAL A 1 85 ? -1.573 -12.597 -1.197 1.00 89.31 85 VAL A C 1
ATOM 627 O O . VAL A 1 85 ? -0.986 -13.561 -0.707 1.00 89.31 85 VAL A O 1
ATOM 630 N N . LEU A 1 86 ? -1.930 -11.535 -0.485 1.00 86.88 86 LEU A N 1
ATOM 631 C CA . LEU A 1 86 ? -1.778 -11.413 0.957 1.00 86.88 86 LEU A CA 1
ATOM 632 C C . LEU A 1 86 ? -3.159 -11.570 1.587 1.00 86.88 86 LEU A C 1
ATOM 634 O O . LEU A 1 86 ? -4.011 -10.699 1.423 1.00 86.88 86 LEU A O 1
ATOM 638 N N . ASN A 1 87 ? -3.354 -12.670 2.311 1.00 88.25 87 ASN A N 1
ATOM 639 C CA . ASN A 1 87 ? -4.580 -12.933 3.055 1.00 88.25 87 ASN A CA 1
ATOM 640 C C . ASN A 1 87 ? -4.372 -12.557 4.521 1.00 88.25 87 ASN A C 1
ATOM 642 O O . ASN A 1 87 ? -3.532 -13.133 5.214 1.00 88.25 87 ASN A O 1
ATOM 646 N N . GLY A 1 88 ? -5.140 -11.582 4.980 1.00 83.00 88 GLY A N 1
ATOM 647 C CA . GLY A 1 88 ? -5.265 -11.175 6.367 1.00 83.00 88 GLY A CA 1
ATOM 648 C C . GLY A 1 88 ? -6.668 -11.444 6.901 1.00 83.00 88 GLY A C 1
ATOM 649 O O . GLY A 1 88 ? -7.487 -12.119 6.283 1.00 83.00 88 GLY A O 1
ATOM 650 N N . SER A 1 89 ? -6.939 -10.904 8.084 1.00 80.56 89 SER A N 1
ATOM 651 C CA . SER A 1 89 ? -8.265 -10.899 8.692 1.00 80.56 89 SER A CA 1
ATOM 652 C C . SER A 1 89 ? -8.584 -9.481 9.139 1.00 80.56 89 SER A C 1
ATOM 654 O O . SER A 1 89 ? -7.736 -8.813 9.741 1.00 80.56 89 SER A O 1
ATOM 656 N N . LEU A 1 90 ? -9.798 -9.015 8.840 1.00 76.19 90 LEU A N 1
ATOM 657 C CA . LEU A 1 90 ? -10.302 -7.753 9.368 1.00 76.19 90 LEU A CA 1
ATOM 658 C C . LEU A 1 90 ? -10.534 -7.923 10.869 1.00 76.19 90 LEU A C 1
ATOM 660 O O . LEU A 1 90 ? -11.506 -8.535 11.306 1.00 76.19 90 LEU A O 1
ATOM 664 N N . VAL A 1 91 ? -9.631 -7.371 11.672 1.00 76.12 91 VAL A N 1
ATOM 665 C CA . VAL A 1 91 ? -9.847 -7.286 13.114 1.00 76.12 91 VAL A CA 1
ATOM 666 C C . VAL A 1 91 ? -10.828 -6.152 13.395 1.00 76.12 91 VAL A C 1
ATOM 668 O O . VAL A 1 91 ? -10.586 -4.996 13.046 1.00 76.12 91 VAL A O 1
ATOM 671 N N . SER A 1 92 ? -11.961 -6.470 14.019 1.00 72.56 92 SER A N 1
ATOM 672 C CA . SER A 1 92 ? -12.843 -5.437 14.557 1.00 72.56 92 SER A CA 1
ATOM 673 C C . SER A 1 92 ? -12.132 -4.759 15.730 1.00 72.56 92 SER A C 1
ATOM 675 O O . SER A 1 92 ? -11.611 -5.482 16.588 1.00 72.56 92 SER A O 1
ATOM 677 N N . PRO A 1 93 ? -12.126 -3.420 15.833 1.00 69.19 93 PRO A N 1
ATOM 678 C CA . PRO A 1 93 ? -11.635 -2.750 17.027 1.00 69.19 93 PRO A CA 1
ATOM 679 C C . PRO A 1 93 ? -12.409 -3.272 18.241 1.00 69.19 93 PRO A C 1
ATOM 681 O O . PRO A 1 93 ? -13.613 -3.051 18.358 1.00 69.19 93 PRO A O 1
ATOM 684 N N . VAL A 1 94 ? -11.736 -4.010 19.121 1.00 75.44 94 VAL A N 1
ATOM 685 C CA . VAL A 1 94 ? -12.306 -4.403 20.410 1.00 75.44 94 VAL A CA 1
ATOM 686 C C . VAL A 1 94 ? -12.222 -3.163 21.295 1.00 75.44 94 VAL A C 1
ATOM 688 O O . VAL A 1 94 ? -11.108 -2.675 21.502 1.00 75.44 94 VAL A O 1
ATOM 691 N N . PRO A 1 95 ? -13.346 -2.614 21.798 1.00 73.00 95 PRO A N 1
ATOM 692 C CA . PRO A 1 95 ? -13.283 -1.463 22.684 1.00 73.00 95 PRO A CA 1
ATOM 693 C C . PRO A 1 95 ? -12.410 -1.804 23.887 1.00 73.00 95 PRO A C 1
ATOM 695 O O . PRO A 1 95 ? -12.627 -2.825 24.547 1.00 73.00 95 PRO A O 1
ATOM 698 N N . GLU A 1 96 ? -11.402 -0.972 24.146 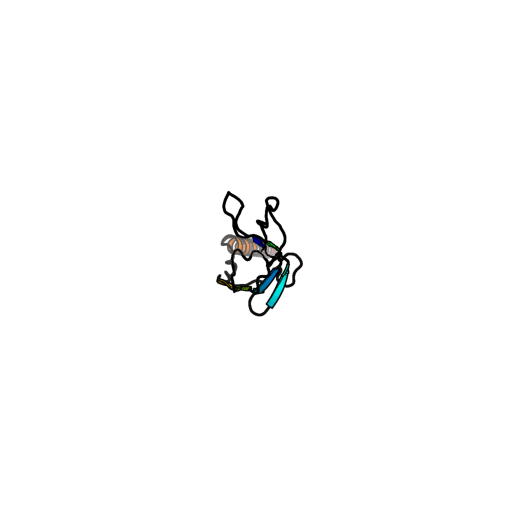1.00 81.44 96 GLU A N 1
ATOM 699 C CA . GLU A 1 96 ? -10.483 -1.213 25.251 1.00 81.44 96 GLU A CA 1
ATOM 700 C C . GLU A 1 96 ? -11.260 -1.282 26.579 1.00 81.44 96 GLU A C 1
ATOM 702 O O . GLU A 1 96 ? -12.241 -0.547 26.749 1.00 81.44 96 GLU A O 1
ATOM 707 N N . PRO A 1 97 ? -10.827 -2.094 27.564 1.00 75.00 97 PRO A N 1
ATOM 708 C CA . PRO A 1 97 ? -11.487 -2.172 28.873 1.00 75.00 97 PRO A CA 1
ATOM 709 C C . PRO A 1 97 ? -11.663 -0.798 29.544 1.00 75.00 97 PRO A C 1
ATOM 711 O O . PRO A 1 97 ? -12.656 -0.543 30.229 1.00 75.00 97 PRO A O 1
ATOM 714 N N . SER A 1 98 ? -10.723 0.115 29.288 1.00 82.75 98 SER A N 1
ATOM 715 C CA . SER A 1 98 ? -10.745 1.516 29.716 1.00 82.75 98 SER A CA 1
ATOM 716 C C . SER A 1 98 ? -11.931 2.303 29.145 1.00 82.75 98 SER A C 1
ATOM 718 O O . SER A 1 98 ? -12.481 3.147 29.845 1.00 82.75 98 SER A O 1
ATOM 720 N N . THR A 1 99 ? -12.383 2.007 27.922 1.00 83.56 99 THR A N 1
ATOM 721 C CA . THR A 1 99 ? -13.519 2.684 27.271 1.00 83.56 99 THR A CA 1
ATOM 722 C C . THR A 1 99 ? -14.819 2.416 28.024 1.00 83.56 99 THR A C 1
ATOM 724 O O . THR A 1 99 ? -15.578 3.342 28.313 1.00 83.56 99 THR A O 1
ATOM 727 N N . TYR A 1 100 ? -15.045 1.165 28.431 1.00 86.00 100 TYR A N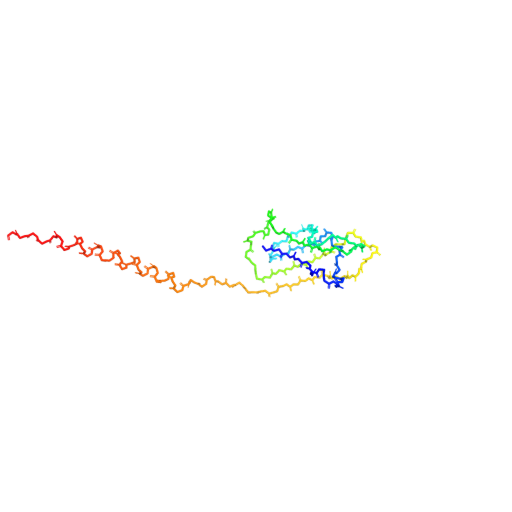 1
ATOM 728 C CA . TYR A 1 100 ? -16.173 0.818 29.297 1.00 86.00 100 TYR A CA 1
ATOM 729 C C . TYR A 1 100 ? -16.026 1.442 30.685 1.00 86.00 100 TYR A C 1
ATOM 731 O O . TYR A 1 100 ? -17.003 1.947 31.237 1.00 86.00 100 TYR A O 1
ATOM 739 N N . GLY A 1 101 ? -14.803 1.474 31.224 1.00 87.31 101 GLY A N 1
ATOM 740 C CA . GLY A 1 101 ? -14.501 2.160 32.480 1.00 87.31 101 GLY A CA 1
ATOM 741 C C . GLY A 1 101 ? -14.860 3.650 32.445 1.00 87.31 101 GLY A C 1
ATOM 742 O O . GLY A 1 101 ? -15.524 4.142 33.353 1.00 87.31 101 GLY A O 1
ATOM 743 N N . MET A 1 102 ? -14.494 4.358 31.374 1.00 89.19 102 MET A N 1
ATOM 744 C CA . MET A 1 102 ? -14.785 5.784 31.184 1.00 89.19 102 MET A CA 1
ATOM 745 C C . MET A 1 102 ? -16.278 6.046 30.970 1.00 89.19 102 MET A C 1
ATOM 747 O O . MET A 1 102 ? -16.815 7.008 31.522 1.00 89.19 102 MET A O 1
ATOM 751 N N . LEU A 1 103 ? -16.972 5.169 30.238 1.00 90.88 103 LEU A N 1
ATOM 752 C CA . LEU A 1 103 ? -18.427 5.229 30.098 1.00 90.88 103 LEU A CA 1
ATOM 753 C C . LEU A 1 103 ? -19.115 5.087 31.463 1.00 90.88 103 LEU A C 1
ATO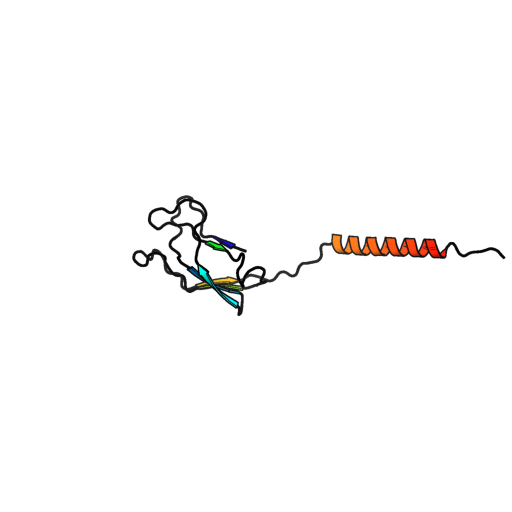M 755 O O . LEU A 1 103 ? -19.954 5.913 31.826 1.00 90.88 103 LEU A O 1
ATOM 759 N N . LEU A 1 104 ? -18.736 4.068 32.238 1.00 92.25 104 LEU A N 1
ATOM 760 C CA . LEU A 1 104 ? -19.285 3.826 33.572 1.00 92.25 104 LEU A CA 1
ATOM 761 C C . LEU A 1 104 ? -18.974 4.981 34.526 1.00 92.25 104 LEU A C 1
ATOM 763 O O . LEU A 1 104 ? -19.865 5.434 35.243 1.00 92.25 104 LEU A O 1
ATOM 767 N N . ALA A 1 105 ? -17.750 5.508 34.496 1.00 93.06 105 ALA A N 1
ATOM 768 C CA . ALA A 1 105 ? -17.371 6.680 35.277 1.00 93.06 105 ALA A CA 1
ATOM 769 C C . ALA A 1 105 ? -18.248 7.895 34.929 1.00 93.06 105 ALA A C 1
ATOM 771 O O . ALA A 1 105 ? -18.765 8.559 35.830 1.00 93.06 105 ALA A O 1
ATOM 772 N N . GLY A 1 106 ? -18.496 8.143 33.639 1.00 93.31 106 GLY A N 1
ATOM 773 C CA . GLY A 1 106 ? -19.405 9.195 33.180 1.00 93.31 106 GLY A CA 1
ATOM 774 C C . GLY A 1 106 ? -20.831 9.022 33.714 1.00 93.31 106 GLY A C 1
ATOM 775 O O . GLY A 1 106 ? -21.417 9.970 34.243 1.00 93.31 106 GLY A O 1
ATOM 776 N N . ILE A 1 107 ? -21.372 7.802 33.657 1.00 95.12 107 ILE A N 1
ATOM 777 C CA . ILE A 1 107 ? -22.710 7.479 34.181 1.00 95.12 107 ILE A CA 1
ATOM 778 C C . ILE A 1 107 ? -22.783 7.719 35.696 1.00 95.12 107 ILE A C 1
ATOM 780 O O . ILE A 1 107 ? -23.737 8.336 36.177 1.00 95.12 107 ILE A O 1
ATOM 784 N N . VAL A 1 108 ? -21.773 7.284 36.453 1.00 94.31 108 VAL A N 1
ATOM 785 C CA . VAL A 1 108 ? -21.709 7.474 37.912 1.00 94.31 108 VAL A CA 1
ATOM 786 C C . VAL A 1 108 ? -21.712 8.960 38.272 1.00 94.31 108 VAL A C 1
ATOM 788 O O . VAL A 1 108 ? -22.484 9.379 39.138 1.00 94.31 108 VAL A O 1
ATOM 791 N N . VAL A 1 109 ? -20.907 9.777 37.588 1.00 95.81 109 VAL A N 1
ATOM 792 C CA . VAL A 1 109 ? -20.843 11.229 37.827 1.00 95.81 109 VAL A CA 1
ATOM 793 C C . VAL A 1 109 ? -22.201 11.891 37.580 1.00 95.81 109 VAL A C 1
ATOM 795 O O . VAL A 1 109 ? -22.665 12.676 38.413 1.00 95.81 109 VAL A O 1
ATOM 798 N N . ILE A 1 110 ? -22.877 11.544 36.481 1.00 94.38 110 ILE A N 1
ATOM 799 C CA . ILE A 1 110 ? -24.209 12.075 36.153 1.00 94.38 110 ILE A CA 1
ATOM 800 C C . ILE A 1 110 ? -25.237 11.653 37.213 1.00 94.38 110 ILE A C 1
ATOM 802 O O . ILE A 1 110 ? -26.006 12.491 37.695 1.00 94.38 110 ILE A O 1
ATOM 806 N N . GLY A 1 111 ? -25.227 10.383 37.628 1.00 92.69 111 GLY A N 1
ATOM 807 C CA . GLY A 1 111 ? -26.126 9.859 38.658 1.00 92.69 111 GLY A CA 1
ATOM 808 C C . GLY A 1 111 ? -25.957 10.554 40.013 1.00 92.69 111 GLY A C 1
ATOM 809 O O . GLY A 1 111 ? -26.944 10.941 40.647 1.00 92.69 111 GLY A O 1
ATOM 810 N N . LEU A 1 112 ? -24.713 10.790 40.440 1.00 93.25 112 LEU A N 1
ATOM 811 C CA . LEU A 1 112 ? -24.411 11.512 41.680 1.00 93.25 112 LEU A CA 1
ATOM 812 C C . LEU A 1 112 ? -24.879 12.972 41.619 1.00 93.25 112 LEU A C 1
ATOM 814 O O . LEU A 1 112 ? -25.498 13.462 42.567 1.00 93.25 112 LEU A O 1
ATOM 818 N N . GLN A 1 113 ? -24.658 13.659 40.497 1.00 91.75 113 GLN A N 1
ATOM 819 C CA . GLN A 1 113 ? -25.118 15.038 40.309 1.00 91.75 113 GLN A CA 1
ATOM 820 C C . GLN A 1 113 ? -26.650 15.147 40.307 1.00 91.75 113 GLN A C 1
ATOM 822 O O . GLN A 1 113 ? -27.204 16.063 40.921 1.00 91.75 113 GLN A O 1
ATOM 827 N N . ALA A 1 114 ? -27.354 14.196 39.687 1.00 89.81 114 ALA A N 1
ATOM 828 C CA . ALA A 1 114 ? -28.815 14.145 39.705 1.00 89.81 114 ALA A CA 1
ATOM 829 C C . ALA A 1 114 ? -29.377 13.921 41.123 1.00 89.81 114 ALA A C 1
ATOM 831 O O . ALA A 1 114 ? -30.361 14.560 41.504 1.00 89.81 114 ALA A O 1
ATOM 832 N N . ARG A 1 115 ? -28.727 13.076 41.938 1.00 86.75 115 ARG A N 1
ATOM 833 C CA . ARG A 1 115 ? -29.111 12.835 43.340 1.00 86.75 115 ARG A CA 1
ATOM 834 C C . ARG A 1 115 ? -28.955 14.087 44.206 1.00 86.75 115 ARG A C 1
ATOM 836 O O . ARG A 1 115 ? -29.864 14.411 44.967 1.00 86.75 115 ARG A O 1
ATOM 843 N N . ARG A 1 116 ? -27.852 14.829 44.048 1.00 85.69 116 ARG A N 1
ATOM 844 C CA . ARG A 1 116 ? -27.601 16.081 44.792 1.00 85.69 116 ARG A CA 1
ATOM 845 C C . ARG A 1 116 ? -28.653 17.155 44.511 1.00 85.69 116 ARG A C 1
ATOM 847 O O . ARG A 1 116 ? -29.049 17.863 45.427 1.00 85.69 116 ARG A O 1
ATOM 854 N N . ARG A 1 117 ? -29.152 17.246 43.273 1.00 79.50 117 ARG A N 1
ATOM 855 C CA . ARG A 1 117 ? -30.190 18.224 42.891 1.00 79.50 117 ARG A CA 1
ATOM 856 C C . ARG A 1 117 ? -31.584 17.892 43.432 1.00 79.50 117 ARG A C 1
ATOM 858 O O . ARG A 1 117 ? -32.394 18.797 43.585 1.00 79.50 117 ARG A O 1
ATOM 865 N N . ARG A 1 118 ? -31.875 16.619 43.725 1.00 73.75 118 ARG A N 1
ATOM 866 C CA . ARG A 1 118 ? -33.174 16.194 44.282 1.00 73.75 118 ARG A CA 1
ATOM 867 C C . ARG A 1 118 ? -33.257 16.347 45.805 1.00 73.75 118 ARG A C 1
ATOM 869 O O . ARG A 1 118 ? -34.337 16.611 46.310 1.00 73.75 118 ARG A O 1
ATOM 876 N N . GLY A 1 119 ? -32.135 16.246 46.522 1.00 60.28 119 GLY A N 1
ATOM 877 C CA . GLY A 1 119 ? -32.088 16.415 47.984 1.00 60.28 119 GLY A CA 1
ATOM 878 C C . GLY A 1 119 ? -32.267 17.854 48.489 1.00 60.28 119 GLY A C 1
ATOM 879 O O . GLY A 1 119 ? -32.449 18.046 49.682 1.00 60.28 119 GLY A O 1
ATOM 880 N N . ALA A 1 120 ? -32.240 18.857 47.605 1.00 56.94 120 ALA A N 1
ATOM 881 C CA . ALA A 1 120 ? -32.410 20.271 47.961 1.00 56.94 120 ALA A CA 1
ATOM 882 C C . ALA A 1 120 ? -33.880 20.749 47.968 1.00 56.94 120 ALA A C 1
ATOM 884 O O . ALA A 1 120 ? -34.132 21.935 48.145 1.00 56.94 120 ALA A O 1
ATOM 885 N N . LYS A 1 121 ? -34.852 19.847 47.761 1.00 54.50 121 LYS A N 1
ATOM 886 C CA . LYS A 1 121 ? -36.292 20.122 47.906 1.00 54.50 121 LYS A CA 1
ATOM 887 C C . LYS A 1 121 ? -36.886 19.265 49.026 1.00 54.50 121 LYS A C 1
ATOM 889 O O . LYS A 1 121 ? -37.662 18.354 48.767 1.00 54.50 121 LYS A O 1
ATOM 894 N N . PHE A 1 122 ? -36.486 19.533 50.261 1.00 57.44 122 PHE A N 1
ATOM 895 C CA . PHE A 1 122 ? -37.311 19.241 51.431 1.00 57.44 122 PHE A CA 1
ATOM 896 C C . PHE A 1 122 ? -37.430 20.559 52.187 1.00 57.44 122 PHE A C 1
ATOM 898 O O . PHE A 1 122 ? -36.599 20.884 53.029 1.00 57.44 122 PHE A O 1
ATOM 905 N N . ASP A 1 123 ? -38.402 21.357 51.750 1.00 53.34 123 ASP A N 1
ATOM 906 C CA . ASP A 1 123 ? -38.787 22.604 52.398 1.00 53.34 123 ASP A CA 1
ATOM 907 C C . ASP A 1 123 ? -39.760 22.249 53.528 1.00 53.34 123 ASP A C 1
ATOM 909 O O . ASP A 1 123 ? -40.735 21.525 53.310 1.00 53.34 123 ASP A O 1
ATOM 913 N N . MET A 1 124 ? -39.431 22.690 54.741 1.00 48.75 124 MET A N 1
ATOM 914 C CA . MET A 1 124 ? -40.254 22.558 55.940 1.00 48.75 124 MET A CA 1
ATOM 915 C C . MET A 1 124 ? -41.352 23.630 55.893 1.00 48.75 124 MET A C 1
ATOM 917 O O . MET A 1 124 ? -41.067 24.804 56.117 1.00 48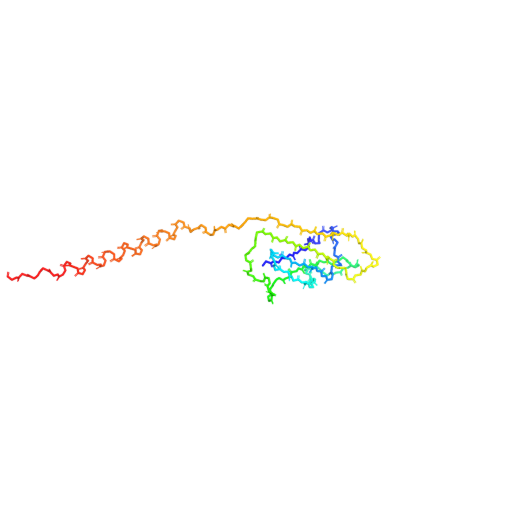.75 124 MET A O 1
ATOM 921 N N . THR A 1 125 ? -42.587 23.223 55.594 1.00 53.34 125 THR A N 1
ATOM 922 C CA . THR A 1 125 ? -43.817 23.940 55.989 1.00 53.34 125 THR A CA 1
ATOM 923 C C . THR A 1 125 ? -44.288 23.478 57.352 1.00 53.34 125 THR A C 1
ATOM 925 O O . THR A 1 125 ? -44.257 22.243 57.564 1.00 53.34 125 THR A O 1
#

pLDDT: mean 78.7, std 14.05, range [43.41, 95.81]

Radius of gyration: 27.38 Å; chains: 1; bounding box: 68×37×77 Å

Sequence (125 aa):
MNFYSMLYGGNASAGNLSGAKISFGEKSLYMNATNWGPKCSNHLCNNGFSFAGTALEGIATDVITISGFKHIDSSLPLYSIGEIVLNGSLVSPVPEPSTYGMLLAGIVVIGLQARRRRGAKFDMT

Foldseek 3Di:
DKDKFDDPPPDLRQAFWQWWWK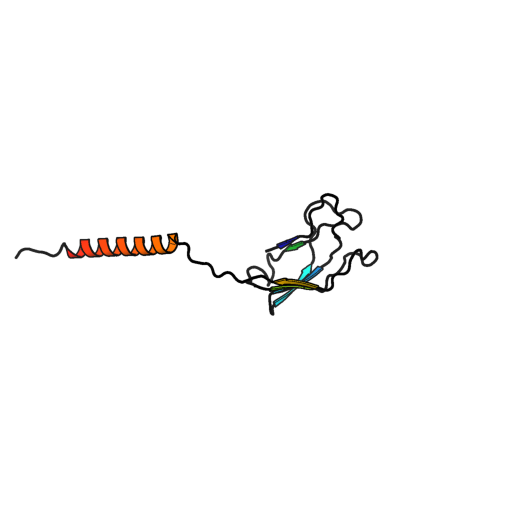DAPPDIDIFGWDFDDDDDDPRSTITMGDCPPHPCPPDDGQKMKIADTDGNDPVCCVDDDGMDMDGGDRDDPDPPPVNVVVVVVVVVVVVVVVVVVVVVPPDDD

Organism: NCBI:txid29581

InterPro domains:
  IPR013424 PEP-CTERM protein-sorting domain [PF07589] (93-117)
  IPR013424 PEP-CTERM protein-sorting domain [TIGR02595] (94-118)